Protein AF-A0A7W6FZV2-F1 (afdb_monomer)

Sequence (78 aa):
MAKPRGGDRHSGKIEAHGGFIRELIAEQGDMTLVEVQARLIERGAPVGIGTVHRFFVRHGITRKKRPATRSSRTVPTS

Solvent-accessible surface area (backbone atoms only — not comparable to full-atom values): 5220 Å² total; per-residue (Å²): 133,86,74,84,88,77,71,75,82,60,49,67,65,54,57,76,44,42,66,58,54,52,51,53,42,70,74,64,61,84,75,53,66,65,56,55,37,50,57,32,41,77,71,73,47,83,63,56,61,70,56,52,52,49,50,29,62,73,71,69,60,70,84,84,89,69,79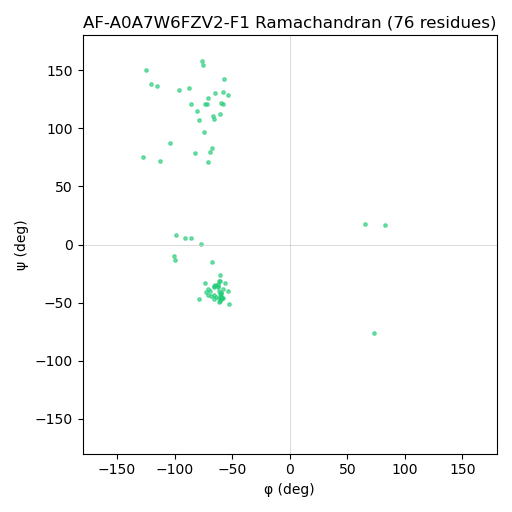,89,71,76,77,80,78,85,68,85,83,128

Secondary structure (DSSP, 8-state):
--------TTHHHHHHTHHHHHHHHHHHSS--HHHHHHHHHHTT----HHHHHHHHHHTT--------PPPP------

Organism: NCBI:txid1391222

Mean predicted aligned error: 10.24 Å

Radius of gyration: 18.75 Å; Cα contacts (8 Å, |Δi|>4): 37; chains: 1; bounding box: 40×22×76 Å

Foldseek 3Di:
DDDPPDDPPLQVLVVVCLVVLVVVCVVPVDDDLVRSQVVCVVVVRRDDSVSSVVSCVVVVNDDPPDDPDDPPDPDDDD

Structure (mmCIF, N/CA/C/O backbone):
data_AF-A0A7W6FZV2-F1
#
_entry.id   AF-A0A7W6FZV2-F1
#
loop_
_atom_site.group_PDB
_atom_site.id
_atom_site.type_symbol
_atom_site.label_atom_id
_atom_site.label_alt_id
_atom_site.label_comp_id
_atom_site.label_asym_id
_atom_site.label_entity_id
_atom_site.label_seq_id
_atom_site.pdbx_PDB_ins_code
_atom_site.Cartn_x
_atom_site.Cartn_y
_atom_site.Cartn_z
_atom_site.occupancy
_atom_site.B_iso_or_equiv
_atom_site.auth_seq_id
_atom_site.auth_comp_id
_atom_site.auth_asym_id
_atom_site.auth_atom_id
_atom_site.pdbx_PDB_model_num
ATOM 1 N N . MET A 1 1 ? -5.307 7.365 -34.565 1.00 49.09 1 MET A N 1
ATOM 2 C CA . MET A 1 1 ? -5.738 6.804 -33.262 1.00 49.09 1 MET A CA 1
ATOM 3 C C . MET A 1 1 ? -4.625 6.992 -32.242 1.00 49.09 1 MET A C 1
ATOM 5 O O . MET A 1 1 ? -3.523 6.509 -32.468 1.00 49.09 1 MET A O 1
ATOM 9 N N . ALA A 1 2 ? -4.875 7.721 -31.153 1.00 53.03 2 ALA A N 1
ATOM 10 C CA . ALA A 1 2 ? -3.911 7.854 -30.064 1.00 53.03 2 ALA A CA 1
ATOM 11 C C . ALA A 1 2 ? -3.824 6.526 -29.289 1.00 53.03 2 ALA A C 1
ATOM 13 O O . ALA A 1 2 ? -4.827 6.042 -28.772 1.00 53.03 2 ALA A O 1
ATOM 14 N N . LYS A 1 3 ? -2.633 5.923 -29.214 1.00 60.41 3 LYS A N 1
ATOM 15 C CA . LYS A 1 3 ? -2.376 4.758 -28.354 1.00 60.41 3 LYS A CA 1
ATOM 16 C C . LYS A 1 3 ? -2.539 5.209 -26.894 1.00 60.41 3 LYS A C 1
ATOM 18 O O . LYS A 1 3 ? -1.954 6.241 -26.552 1.00 60.41 3 LYS A O 1
ATOM 23 N N . PRO A 1 4 ? -3.304 4.513 -26.034 1.00 58.25 4 PRO A N 1
ATOM 24 C CA . PRO A 1 4 ? -3.482 4.946 -24.652 1.00 58.25 4 PRO A CA 1
ATOM 25 C C . PRO A 1 4 ? -2.107 4.975 -23.970 1.00 58.25 4 PRO A C 1
ATOM 27 O O . PRO A 1 4 ? -1.448 3.950 -23.816 1.00 58.25 4 PRO A O 1
ATOM 30 N N . ARG A 1 5 ? -1.624 6.175 -23.623 1.00 58.47 5 ARG A N 1
ATOM 31 C CA . ARG A 1 5 ? -0.255 6.403 -23.117 1.00 58.47 5 ARG A CA 1
ATOM 32 C C . ARG A 1 5 ? -0.062 5.993 -21.650 1.00 58.47 5 ARG A C 1
ATOM 34 O O . ARG 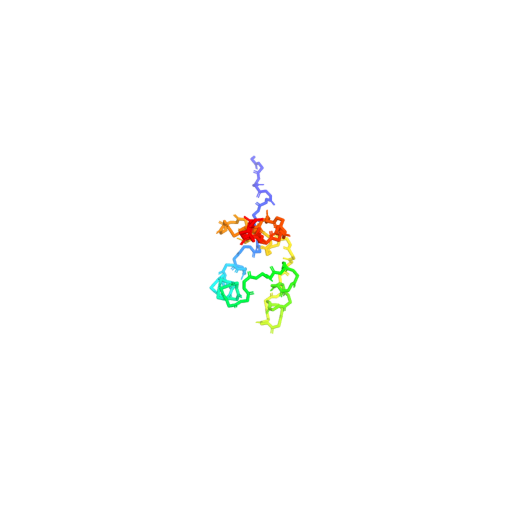A 1 5 ? 1.039 6.135 -21.128 1.00 58.47 5 ARG A O 1
ATOM 41 N N . GLY A 1 6 ? -1.092 5.473 -20.987 1.00 53.44 6 GLY A N 1
ATOM 42 C CA . GLY A 1 6 ? -1.090 5.205 -19.549 1.00 53.44 6 GLY A CA 1
ATOM 43 C C . GLY A 1 6 ? -1.491 3.776 -19.214 1.00 53.44 6 GLY A C 1
ATOM 44 O O . GLY A 1 6 ? -2.603 3.547 -18.759 1.00 53.44 6 GLY A O 1
ATOM 45 N N . GLY A 1 7 ? -0.594 2.816 -1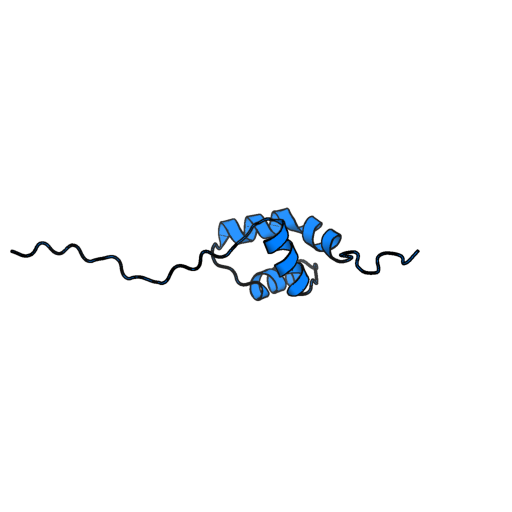9.429 1.00 59.38 7 GLY A N 1
ATOM 46 C CA . GLY A 1 7 ? -0.691 1.512 -18.773 1.00 59.38 7 GLY A CA 1
ATOM 47 C C . GLY A 1 7 ? 0.007 1.574 -17.417 1.00 59.38 7 GLY A C 1
ATOM 48 O O . GLY A 1 7 ? 1.115 2.108 -17.334 1.00 59.38 7 GLY A O 1
ATOM 49 N N . ASP A 1 8 ? -0.612 1.037 -16.365 1.00 66.25 8 ASP A N 1
ATOM 50 C CA . ASP A 1 8 ? 0.034 0.850 -15.061 1.00 66.25 8 ASP A CA 1
ATOM 51 C C . ASP A 1 8 ? 1.141 -0.213 -15.184 1.00 66.25 8 ASP A C 1
ATOM 53 O O . ASP A 1 8 ? 0.928 -1.393 -14.914 1.00 66.25 8 ASP A O 1
ATOM 57 N N . ARG A 1 9 ? 2.334 0.191 -15.640 1.00 70.31 9 ARG A N 1
ATOM 58 C CA . ARG A 1 9 ? 3.475 -0.718 -15.878 1.00 70.31 9 ARG A CA 1
ATOM 59 C C . ARG A 1 9 ? 4.040 -1.322 -14.592 1.00 70.31 9 ARG A C 1
ATOM 61 O O . ARG A 1 9 ? 4.808 -2.276 -14.654 1.00 70.31 9 ARG A O 1
ATOM 68 N N . HIS A 1 10 ? 3.685 -0.755 -13.440 1.00 71.94 10 HIS A N 1
ATOM 69 C CA . HIS A 1 10 ? 4.172 -1.190 -12.135 1.00 71.94 10 HIS A CA 1
ATOM 70 C C . HI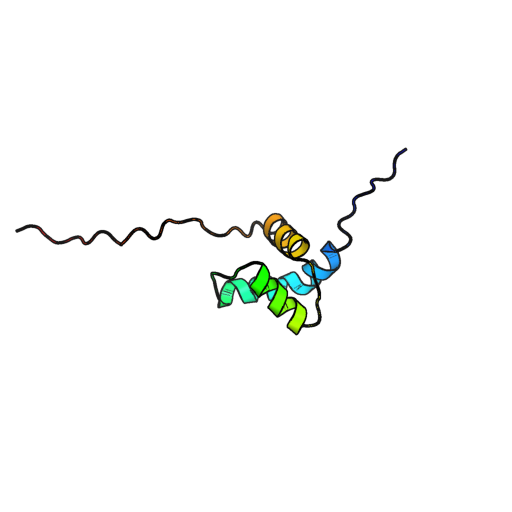S A 1 10 ? 3.161 -2.066 -11.384 1.00 71.94 10 HIS A C 1
ATOM 72 O O . HIS A 1 10 ? 3.550 -2.698 -10.403 1.00 71.94 10 HIS A O 1
ATOM 78 N N . SER A 1 11 ? 1.915 -2.167 -11.871 1.00 74.69 11 SER A N 1
ATOM 79 C CA . SER A 1 11 ? 0.883 -3.058 -11.321 1.00 74.69 11 SER A CA 1
ATOM 80 C C . SER A 1 11 ? 1.364 -4.501 -11.195 1.00 74.69 11 SER A C 1
ATOM 82 O O . SER A 1 11 ? 1.310 -5.059 -10.108 1.00 74.69 11 SER A O 1
ATOM 84 N N . GLY A 1 12 ? 1.921 -5.083 -12.260 1.00 81.19 12 GLY A N 1
ATOM 85 C CA . GLY A 1 12 ? 2.330 -6.491 -12.251 1.00 81.19 12 GLY A CA 1
ATOM 86 C C . GLY A 1 12 ? 3.339 -6.831 -11.150 1.00 81.19 12 GLY A C 1
ATOM 87 O O . GLY A 1 12 ? 3.225 -7.873 -10.513 1.00 81.19 12 GLY A O 1
ATOM 88 N N . LYS A 1 13 ? 4.284 -5.923 -10.866 1.00 84.62 13 LYS A N 1
ATOM 89 C CA . LYS A 1 13 ? 5.279 -6.130 -9.804 1.00 84.62 13 LYS A CA 1
ATOM 90 C C . LYS A 1 13 ? 4.630 -6.158 -8.425 1.00 84.62 13 LYS A C 1
ATOM 92 O O . LYS A 1 13 ? 4.926 -7.048 -7.643 1.00 84.62 13 LYS A O 1
ATOM 97 N N . ILE A 1 14 ? 3.750 -5.202 -8.122 1.00 87.94 14 ILE A N 1
ATOM 98 C CA . ILE A 1 14 ? 3.131 -5.144 -6.793 1.00 87.94 14 ILE A CA 1
ATOM 99 C C . ILE A 1 14 ? 2.079 -6.239 -6.589 1.00 87.94 14 ILE A C 1
ATOM 101 O O . ILE A 1 14 ? 1.974 -6.772 -5.491 1.00 87.94 14 ILE A O 1
ATOM 105 N N . GLU A 1 15 ? 1.356 -6.631 -7.642 1.00 88.31 15 GLU A N 1
ATOM 106 C CA . GLU A 1 15 ? 0.381 -7.726 -7.570 1.00 88.31 15 GLU A CA 1
ATOM 107 C C . GLU A 1 15 ? 1.051 -9.076 -7.274 1.00 88.31 15 GLU A C 1
ATOM 109 O O . GLU A 1 15 ? 0.513 -9.860 -6.496 1.00 88.31 15 GLU A O 1
ATOM 114 N N . ALA A 1 16 ? 2.268 -9.318 -7.782 1.00 90.06 16 ALA A N 1
ATOM 115 C CA . ALA A 1 16 ? 3.053 -10.506 -7.426 1.00 90.06 16 ALA A CA 1
ATOM 116 C C . ALA A 1 16 ? 3.383 -10.580 -5.919 1.00 90.06 16 ALA A C 1
ATOM 118 O O . ALA A 1 16 ? 3.545 -11.667 -5.367 1.00 90.06 16 ALA A O 1
ATOM 119 N N . HIS A 1 17 ? 3.435 -9.433 -5.234 1.00 89.75 17 HIS A N 1
ATOM 120 C CA . HIS A 1 17 ? 3.626 -9.343 -3.784 1.00 89.75 17 HIS A CA 1
ATOM 121 C C . HIS A 1 17 ? 2.312 -9.141 -3.012 1.00 89.75 17 HIS A C 1
ATOM 123 O O . HIS A 1 17 ? 2.344 -8.934 -1.799 1.00 89.75 17 HIS A O 1
ATOM 129 N N . GLY A 1 18 ? 1.154 -9.229 -3.674 1.00 88.81 18 GLY A N 1
ATOM 130 C CA . GLY A 1 18 ? -0.137 -8.903 -3.073 1.00 88.81 18 GLY A CA 1
ATOM 131 C C . GLY A 1 18 ? -0.515 -9.783 -1.880 1.00 88.81 18 GLY A C 1
ATOM 132 O O . GLY A 1 18 ? -1.062 -9.274 -0.905 1.00 88.81 18 GLY A O 1
ATOM 133 N N . GLY A 1 19 ? -0.174 -11.076 -1.917 1.00 90.31 19 GLY A N 1
ATOM 134 C CA . GLY A 1 19 ? -0.379 -11.990 -0.784 1.00 90.31 19 GLY A CA 1
ATOM 135 C C . GLY A 1 19 ? 0.387 -11.541 0.462 1.00 90.31 19 GLY A C 1
ATOM 136 O O . GLY A 1 19 ? -0.207 -11.361 1.519 1.00 90.31 19 GLY A O 1
ATOM 137 N N . PHE A 1 20 ? 1.671 -11.219 0.293 1.00 90.38 20 PHE A N 1
ATOM 138 C CA . PHE A 1 20 ? 2.519 -10.711 1.372 1.00 90.38 20 PHE A CA 1
ATOM 139 C C . PHE A 1 20 ? 1.998 -9.393 1.951 1.00 90.38 20 PHE A C 1
ATOM 141 O O . PHE A 1 20 ? 1.959 -9.233 3.164 1.00 90.38 20 PHE A O 1
ATOM 148 N N . ILE A 1 21 ? 1.557 -8.455 1.105 1.00 89.19 21 ILE A N 1
ATOM 149 C CA . ILE A 1 21 ? 0.994 -7.184 1.586 1.00 89.19 21 ILE A CA 1
ATOM 150 C C . ILE A 1 21 ? -0.261 -7.439 2.435 1.00 89.19 21 ILE A C 1
ATOM 152 O O . ILE A 1 21 ? -0.443 -6.794 3.463 1.00 89.19 21 ILE A O 1
ATOM 156 N N . ARG A 1 22 ? -1.119 -8.388 2.041 1.00 88.44 22 ARG A N 1
ATOM 157 C CA . ARG A 1 22 ? -2.330 -8.739 2.800 1.00 88.44 22 ARG A CA 1
ATOM 158 C C . ARG A 1 22 ? -2.008 -9.406 4.134 1.00 88.44 22 ARG A C 1
ATOM 160 O O . ARG A 1 22 ? -2.607 -9.027 5.134 1.00 88.44 22 ARG A O 1
ATOM 167 N N . GLU A 1 23 ? -1.070 -10.349 4.155 1.00 89.81 23 GLU A N 1
ATOM 168 C CA . GLU A 1 23 ? -0.590 -10.989 5.389 1.00 89.81 23 GLU A CA 1
ATOM 169 C C . GLU A 1 23 ? 0.015 -9.958 6.345 1.00 89.81 23 GLU A C 1
ATOM 171 O O . GLU A 1 23 ? -0.351 -9.903 7.515 1.00 89.81 23 GLU A O 1
ATOM 176 N N . LEU A 1 24 ? 0.853 -9.065 5.820 1.00 88.50 24 LEU A N 1
ATOM 177 C CA . LEU A 1 24 ? 1.499 -8.001 6.582 1.00 88.50 24 LEU A CA 1
ATOM 178 C C . LEU A 1 24 ? 0.483 -7.053 7.243 1.00 88.50 24 LEU A C 1
ATOM 180 O O . LEU A 1 24 ? 0.656 -6.651 8.395 1.00 88.50 24 LEU A O 1
ATOM 184 N N . ILE A 1 25 ? -0.583 -6.696 6.521 1.00 85.31 25 ILE A N 1
ATOM 185 C CA . ILE A 1 25 ? -1.676 -5.869 7.051 1.00 85.31 25 ILE A CA 1
ATOM 186 C C . ILE A 1 25 ? -2.507 -6.653 8.070 1.00 85.31 25 ILE A C 1
ATOM 188 O O . ILE A 1 25 ? -2.929 -6.078 9.070 1.00 85.31 25 ILE A O 1
ATOM 192 N N . ALA A 1 26 ? -2.742 -7.946 7.844 1.00 85.06 26 ALA A N 1
ATOM 193 C CA . ALA A 1 26 ? -3.476 -8.788 8.784 1.00 85.06 26 ALA A CA 1
ATOM 194 C C . ALA A 1 26 ? -2.725 -8.968 10.115 1.00 85.06 26 ALA A C 1
ATOM 196 O O . ALA A 1 26 ? -3.362 -9.007 11.164 1.00 85.06 26 ALA A O 1
ATOM 197 N N . GLU A 1 27 ? -1.393 -9.042 10.079 1.00 85.50 27 GLU A N 1
ATOM 198 C CA . GLU A 1 27 ? -0.550 -9.234 11.262 1.00 85.50 27 GLU A CA 1
ATOM 199 C C . GLU A 1 27 ? -0.355 -7.945 12.075 1.00 85.50 27 GLU A C 1
ATOM 201 O O . GLU A 1 27 ? -0.509 -7.958 13.294 1.00 85.50 27 GLU A O 1
ATOM 206 N N . GLN A 1 28 ? -0.037 -6.819 11.424 1.00 78.94 28 GLN A N 1
ATOM 207 C CA . GLN A 1 28 ? 0.284 -5.566 12.129 1.00 78.94 28 GLN A CA 1
ATOM 208 C C . GLN A 1 28 ? -0.880 -4.558 12.194 1.00 78.94 28 GLN A C 1
ATOM 210 O O . GLN A 1 28 ? -0.830 -3.613 12.980 1.00 78.94 28 GLN A O 1
ATOM 215 N N . GLY A 1 29 ? -1.954 -4.751 11.421 1.00 72.25 29 GLY A N 1
ATOM 216 C CA . GLY A 1 29 ? -3.183 -3.951 11.480 1.00 72.25 29 GLY A CA 1
ATOM 217 C C . GLY A 1 29 ? -3.058 -2.543 10.886 1.00 72.25 29 GLY A C 1
ATOM 218 O O . GLY A 1 29 ? -3.558 -2.280 9.792 1.00 72.25 29 GLY A O 1
ATOM 219 N N . ASP A 1 30 ? -2.417 -1.622 11.609 1.00 72.75 30 ASP A N 1
ATOM 220 C CA . ASP A 1 30 ? -2.285 -0.206 11.238 1.00 72.75 30 ASP A CA 1
ATOM 221 C C . ASP A 1 30 ? -0.872 0.082 10.719 1.00 72.75 30 ASP A C 1
ATOM 223 O O . ASP A 1 30 ? 0.014 0.492 11.464 1.00 72.75 30 ASP A O 1
ATOM 227 N N . MET A 1 31 ? -0.669 -0.114 9.415 1.00 82.88 31 MET A N 1
ATOM 228 C CA . MET A 1 31 ? 0.609 0.161 8.758 1.00 82.88 31 MET A CA 1
ATOM 229 C C . MET A 1 31 ? 0.482 1.291 7.740 1.00 82.88 31 MET A C 1
ATOM 231 O O . MET A 1 31 ? -0.472 1.363 6.960 1.00 82.88 31 MET A O 1
ATOM 235 N N . THR A 1 32 ? 1.451 2.197 7.742 1.00 86.69 32 THR A N 1
ATOM 236 C CA . THR A 1 32 ? 1.530 3.297 6.783 1.00 86.69 32 THR A CA 1
ATOM 237 C C . THR A 1 32 ? 2.022 2.808 5.417 1.00 86.69 32 THR A C 1
ATOM 239 O O . THR A 1 32 ? 2.703 1.791 5.291 1.00 86.69 32 THR A O 1
ATOM 242 N N . LEU A 1 33 ? 1.726 3.569 4.357 1.00 89.06 33 LEU A N 1
ATOM 243 C CA . LEU A 1 33 ? 2.192 3.248 2.999 1.00 89.06 33 LEU A CA 1
ATOM 244 C C . LEU A 1 33 ? 3.727 3.209 2.891 1.00 89.06 33 LEU A C 1
ATOM 246 O O . LEU A 1 33 ? 4.258 2.458 2.076 1.00 89.06 33 LEU A O 1
ATOM 250 N N . VAL A 1 34 ? 4.424 4.019 3.695 1.00 90.25 34 VAL A N 1
ATOM 251 C CA . VAL A 1 34 ? 5.894 4.090 3.724 1.00 90.25 34 VAL A CA 1
ATOM 252 C C . VAL A 1 34 ? 6.482 2.850 4.393 1.00 90.25 34 VAL A C 1
ATOM 254 O O . VAL A 1 34 ? 7.449 2.289 3.892 1.00 90.25 34 VAL A O 1
ATOM 257 N N . GLU A 1 35 ? 5.873 2.368 5.474 1.00 91.00 35 GLU A N 1
ATOM 258 C CA . GLU A 1 35 ? 6.301 1.129 6.136 1.00 91.00 35 GLU A CA 1
ATOM 259 C C . GLU A 1 35 ? 6.074 -0.088 5.237 1.00 91.00 35 GLU A C 1
ATOM 261 O O . GLU A 1 35 ? 6.974 -0.911 5.075 1.00 91.00 35 GLU A O 1
ATOM 266 N N . VAL A 1 36 ? 4.922 -0.166 4.562 1.00 89.69 36 VAL A N 1
ATOM 267 C CA . VAL A 1 36 ? 4.672 -1.216 3.562 1.00 89.69 36 VAL A CA 1
ATOM 268 C C . VAL A 1 36 ? 5.709 -1.146 2.437 1.00 89.69 36 VAL A C 1
ATOM 270 O O . VAL A 1 36 ? 6.231 -2.175 2.011 1.00 89.69 36 VAL A O 1
ATOM 273 N N . GLN A 1 37 ? 6.056 0.058 1.972 1.00 91.94 37 GLN A N 1
ATOM 274 C CA . GLN A 1 37 ? 7.105 0.244 0.971 1.00 91.94 37 GLN A CA 1
ATOM 275 C C . GLN A 1 37 ? 8.472 -0.244 1.471 1.00 91.94 37 GLN A C 1
ATOM 277 O O . GLN A 1 37 ? 9.158 -0.947 0.734 1.00 91.94 37 GLN A O 1
ATOM 282 N N . ALA A 1 38 ? 8.865 0.100 2.698 1.00 91.88 38 ALA A N 1
ATOM 283 C CA . ALA A 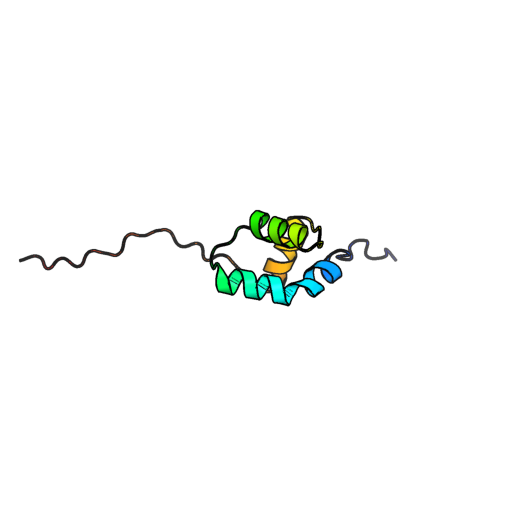1 38 ? 10.137 -0.321 3.279 1.00 91.88 38 ALA A CA 1
ATOM 284 C C . ALA A 1 38 ? 10.236 -1.852 3.354 1.00 91.88 38 ALA A C 1
ATOM 286 O O . ALA A 1 38 ? 11.209 -2.423 2.866 1.00 91.88 38 ALA A O 1
ATOM 287 N N . ARG A 1 39 ? 9.178 -2.530 3.821 1.00 90.50 39 ARG A N 1
ATOM 288 C CA . ARG A 1 39 ? 9.114 -4.003 3.856 1.00 90.50 39 ARG A CA 1
ATOM 289 C C . ARG A 1 39 ? 9.177 -4.635 2.464 1.00 90.50 39 ARG A C 1
ATOM 291 O O . ARG A 1 39 ? 9.751 -5.708 2.291 1.00 90.50 39 ARG A O 1
ATOM 298 N N . LEU A 1 40 ? 8.604 -3.983 1.451 1.00 90.38 40 LEU A N 1
ATOM 299 C CA . LEU A 1 40 ? 8.728 -4.436 0.063 1.00 90.38 40 LEU A CA 1
ATOM 300 C C . LEU A 1 40 ? 10.160 -4.263 -0.464 1.00 90.38 40 LEU A C 1
ATOM 302 O O . LEU A 1 40 ? 10.666 -5.161 -1.133 1.00 90.38 40 LEU A O 1
ATOM 306 N N . ILE A 1 41 ? 10.838 -3.162 -0.128 1.00 90.94 41 ILE A N 1
ATOM 307 C CA . ILE A 1 41 ? 12.244 -2.928 -0.493 1.00 90.94 41 ILE A CA 1
ATOM 308 C C . ILE A 1 41 ? 13.161 -3.964 0.168 1.00 90.94 41 ILE A C 1
ATOM 310 O O . ILE A 1 41 ? 13.989 -4.549 -0.525 1.00 90.94 41 ILE A O 1
ATOM 314 N N . GLU A 1 42 ? 12.975 -4.243 1.460 1.00 91.25 42 GLU A N 1
ATOM 315 C CA . GLU A 1 42 ? 13.716 -5.279 2.200 1.00 91.25 42 GLU A CA 1
ATOM 316 C C . GLU A 1 42 ? 13.595 -6.659 1.539 1.00 91.25 42 GLU A C 1
ATOM 318 O O . GLU A 1 42 ? 14.543 -7.440 1.523 1.00 91.25 42 GLU A O 1
ATOM 323 N N . ARG A 1 43 ? 12.444 -6.941 0.922 1.00 87.56 43 ARG A N 1
ATOM 324 C CA . ARG A 1 43 ? 12.173 -8.194 0.209 1.00 87.56 43 ARG A CA 1
ATOM 325 C C . ARG A 1 43 ? 12.647 -8.194 -1.253 1.00 87.56 43 ARG A C 1
ATOM 327 O O . ARG A 1 43 ? 12.370 -9.143 -1.984 1.00 87.56 43 ARG A O 1
ATOM 334 N N . GLY A 1 44 ? 13.334 -7.141 -1.701 1.00 88.25 44 GLY A N 1
ATOM 335 C CA . GLY A 1 44 ? 13.849 -7.012 -3.068 1.00 88.25 44 GLY A CA 1
ATOM 336 C C . GLY A 1 44 ? 12.824 -6.516 -4.093 1.00 88.25 44 GLY A C 1
ATOM 337 O O . GLY A 1 44 ? 13.043 -6.645 -5.297 1.00 88.25 44 GLY A O 1
ATOM 338 N N . ALA A 1 45 ? 11.715 -5.928 -3.640 1.00 87.19 45 ALA A N 1
ATOM 339 C CA . ALA A 1 45 ? 10.641 -5.407 -4.479 1.00 87.19 45 ALA A CA 1
ATOM 340 C C . ALA A 1 45 ? 10.547 -3.872 -4.389 1.00 87.19 45 ALA A C 1
ATOM 342 O O . ALA A 1 45 ? 9.601 -3.337 -3.802 1.00 87.19 45 ALA A O 1
ATOM 343 N N . PRO A 1 46 ? 11.501 -3.122 -4.976 1.00 87.25 46 PRO A N 1
ATOM 344 C CA . PRO A 1 46 ? 11.457 -1.669 -4.945 1.00 87.25 46 PRO A CA 1
ATOM 345 C C . PRO A 1 46 ? 10.266 -1.162 -5.768 1.00 87.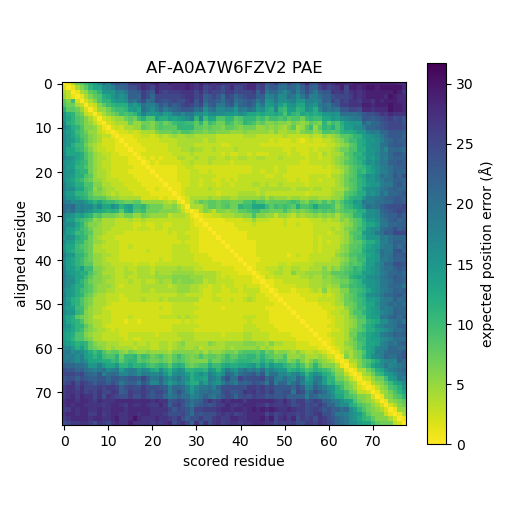25 46 PRO A C 1
ATOM 347 O O . PRO A 1 46 ? 10.236 -1.246 -7.000 1.00 87.25 46 PRO A O 1
ATOM 350 N N . VAL A 1 47 ? 9.271 -0.620 -5.070 1.00 88.00 47 VAL A N 1
ATOM 351 C CA . VAL A 1 47 ? 8.089 0.026 -5.649 1.00 88.00 47 VAL A CA 1
ATOM 352 C C . VAL A 1 47 ? 7.949 1.440 -5.098 1.00 88.00 47 VAL A C 1
ATOM 354 O O . VAL A 1 47 ? 8.359 1.730 -3.976 1.00 88.00 47 VAL A O 1
ATOM 357 N N . GLY A 1 48 ? 7.375 2.348 -5.885 1.00 89.56 48 GLY A N 1
ATOM 358 C CA . GLY A 1 48 ? 7.063 3.695 -5.411 1.00 89.56 48 GLY A CA 1
ATOM 359 C C . GLY A 1 48 ? 5.831 3.710 -4.501 1.00 89.56 48 GLY A C 1
ATOM 360 O O . GLY A 1 48 ? 4.924 2.893 -4.667 1.00 89.56 48 GLY A O 1
ATOM 361 N N . ILE A 1 49 ? 5.746 4.700 -3.607 1.00 90.56 49 ILE A N 1
ATOM 362 C CA . ILE A 1 49 ? 4.587 4.918 -2.717 1.00 90.56 49 ILE A CA 1
ATOM 363 C C . ILE A 1 49 ? 3.275 4.996 -3.512 1.00 90.56 49 ILE A C 1
ATOM 365 O O . ILE A 1 49 ? 2.269 4.414 -3.114 1.00 90.56 49 ILE A O 1
ATOM 369 N N . GLY A 1 50 ? 3.278 5.655 -4.676 1.00 89.81 50 GLY A N 1
ATOM 370 C CA . GLY A 1 50 ? 2.097 5.738 -5.542 1.00 89.81 50 GLY A CA 1
ATOM 371 C C . GLY A 1 50 ? 1.612 4.376 -6.054 1.00 89.81 50 GLY A C 1
ATOM 372 O O . GLY A 1 50 ? 0.410 4.180 -6.224 1.00 89.81 50 GLY A O 1
ATOM 373 N N . THR A 1 51 ? 2.521 3.418 -6.253 1.00 90.56 51 THR A N 1
ATOM 374 C CA . THR A 1 51 ? 2.186 2.040 -6.639 1.00 90.56 51 THR A CA 1
ATOM 375 C C . THR A 1 51 ? 1.535 1.298 -5.476 1.00 90.56 51 THR A C 1
ATOM 377 O O . THR A 1 51 ? 0.505 0.658 -5.674 1.00 90.56 51 THR A O 1
ATOM 380 N N . VAL A 1 52 ? 2.074 1.448 -4.259 1.00 90.81 52 VAL A N 1
ATOM 381 C CA . VAL A 1 52 ? 1.474 0.899 -3.029 1.00 90.81 52 VAL A CA 1
ATOM 382 C C . VAL A 1 52 ? 0.080 1.478 -2.812 1.00 90.81 52 VAL A C 1
ATOM 384 O O . VAL A 1 52 ? -0.879 0.734 -2.642 1.00 90.81 52 VAL A O 1
ATOM 387 N N . HIS A 1 53 ? -0.076 2.795 -2.937 1.00 89.81 53 HIS A N 1
ATOM 388 C CA . HIS A 1 53 ? -1.382 3.440 -2.843 1.00 89.81 53 HIS A CA 1
ATOM 389 C C . HIS A 1 53 ? -2.375 2.893 -3.881 1.00 89.81 53 HIS A C 1
ATOM 391 O O . HIS A 1 53 ? -3.505 2.556 -3.538 1.00 89.81 53 HIS A O 1
ATOM 397 N N . ARG A 1 54 ? -1.961 2.744 -5.149 1.00 90.25 54 ARG A N 1
ATOM 398 C CA . ARG A 1 54 ? -2.815 2.162 -6.200 1.00 90.25 54 ARG A CA 1
ATOM 399 C C . ARG A 1 54 ? -3.198 0.712 -5.914 1.00 90.25 54 ARG A C 1
ATOM 401 O O . ARG A 1 54 ? -4.325 0.341 -6.224 1.00 90.25 54 ARG A O 1
ATOM 408 N N . PHE A 1 55 ? -2.309 -0.083 -5.320 1.00 90.56 55 PHE A N 1
ATOM 409 C CA . PHE A 1 55 ? -2.638 -1.432 -4.855 1.00 90.56 55 PHE A CA 1
ATOM 410 C C . PHE A 1 55 ? -3.739 -1.387 -3.789 1.00 90.56 55 PHE A C 1
ATOM 412 O O . PHE A 1 55 ? -4.759 -2.049 -3.942 1.00 90.56 55 PHE A O 1
ATOM 419 N N . PHE A 1 56 ? -3.600 -0.540 -2.767 1.00 89.12 56 PHE A N 1
ATOM 420 C CA . PHE A 1 56 ? -4.614 -0.397 -1.716 1.00 89.12 56 PHE A CA 1
ATOM 421 C C . PHE A 1 56 ? -5.971 0.030 -2.288 1.00 89.12 56 PHE A C 1
ATOM 423 O O . PHE A 1 56 ? -6.986 -0.594 -1.989 1.00 89.12 56 PHE A O 1
ATOM 430 N N . VAL A 1 57 ? -5.979 1.027 -3.180 1.00 89.38 57 VAL A N 1
ATOM 431 C CA . VAL A 1 57 ? -7.192 1.484 -3.878 1.00 89.38 57 VAL A CA 1
ATOM 432 C C . VAL A 1 57 ? -7.827 0.356 -4.697 1.00 89.38 57 VAL A C 1
ATOM 434 O O . VAL A 1 57 ? -9.038 0.169 -4.636 1.00 89.38 57 VAL A O 1
ATOM 437 N N . ARG A 1 58 ? -7.029 -0.423 -5.437 1.00 89.75 58 ARG A N 1
ATOM 438 C CA . ARG A 1 58 ? -7.515 -1.536 -6.269 1.00 89.75 58 ARG A CA 1
ATOM 439 C C . ARG A 1 58 ? -8.114 -2.673 -5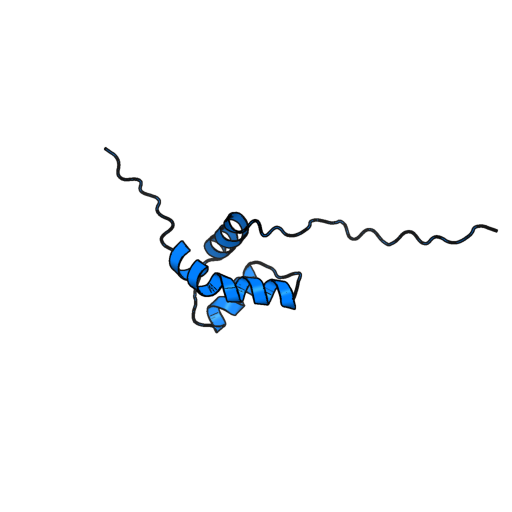.443 1.00 89.75 58 ARG A C 1
ATOM 441 O O . ARG A 1 58 ? -9.096 -3.271 -5.864 1.00 89.75 58 ARG A O 1
ATOM 448 N N . HIS A 1 59 ? -7.530 -2.953 -4.281 1.00 88.56 59 HIS A N 1
ATOM 449 C CA . HIS A 1 59 ? -7.963 -4.020 -3.376 1.00 88.56 59 HIS A CA 1
ATOM 450 C C . HIS A 1 59 ? -8.983 -3.552 -2.327 1.00 88.56 59 HIS A C 1
ATOM 452 O O . HIS A 1 59 ? -9.335 -4.325 -1.441 1.00 88.56 59 HIS A O 1
ATOM 458 N N . GLY A 1 60 ? -9.459 -2.302 -2.403 1.00 86.75 60 GLY A N 1
ATOM 459 C CA . GLY A 1 60 ? -10.436 -1.751 -1.456 1.00 86.75 60 GLY A CA 1
ATOM 460 C C . GLY A 1 60 ? -9.911 -1.623 -0.021 1.00 86.75 60 GLY A C 1
ATOM 461 O O . GLY A 1 60 ? -10.694 -1.493 0.920 1.00 86.75 60 GLY A O 1
ATOM 462 N N . ILE A 1 61 ? -8.590 -1.660 0.163 1.00 85.50 61 ILE A N 1
ATOM 463 C CA . ILE A 1 61 ? -7.951 -1.567 1.472 1.00 85.50 61 ILE A CA 1
ATOM 464 C C . ILE A 1 61 ? -7.955 -0.099 1.879 1.00 85.50 61 ILE A C 1
ATOM 466 O O . ILE A 1 61 ? -7.217 0.725 1.336 1.00 85.50 61 ILE A O 1
ATOM 470 N N . THR A 1 62 ? -8.802 0.235 2.844 1.00 76.44 62 THR A N 1
ATOM 471 C CA . THR A 1 62 ? -8.924 1.594 3.365 1.00 76.44 62 THR A CA 1
ATOM 472 C C . THR A 1 62 ? -8.612 1.609 4.849 1.00 76.44 62 THR A C 1
ATOM 474 O O . THR A 1 62 ? -9.041 0.741 5.609 1.00 76.44 62 THR A O 1
ATOM 477 N N . ARG A 1 63 ? -7.860 2.623 5.284 1.00 74.81 63 ARG A N 1
ATOM 478 C CA . ARG A 1 63 ? -7.667 2.864 6.710 1.00 74.81 63 ARG A CA 1
ATOM 479 C C . ARG A 1 63 ? -8.975 3.383 7.296 1.00 74.81 63 ARG A C 1
ATOM 481 O O . ARG A 1 63 ? -9.500 4.409 6.857 1.00 74.81 63 ARG A O 1
ATOM 488 N N . LYS A 1 64 ? -9.467 2.723 8.342 1.00 70.25 64 LYS A N 1
ATOM 489 C CA . LYS A 1 64 ? -10.615 3.207 9.106 1.00 70.25 64 LYS A CA 1
ATOM 490 C C . LYS A 1 64 ? -10.245 4.506 9.826 1.00 70.25 64 LYS A C 1
ATOM 492 O O . LYS A 1 64 ? -9.510 4.506 10.807 1.00 70.25 64 LYS A O 1
ATOM 497 N N . LYS A 1 65 ? -10.783 5.634 9.369 1.00 68.38 65 LYS A N 1
ATOM 498 C CA . LYS A 1 65 ? -10.589 6.941 10.010 1.00 68.38 65 LYS A CA 1
ATOM 499 C C . LYS A 1 65 ? -11.572 7.092 11.181 1.00 68.38 65 LYS A C 1
ATOM 501 O O . LYS A 1 65 ? -12.614 7.720 11.029 1.00 68.38 65 LYS A O 1
ATOM 506 N N . ARG A 1 66 ? -11.295 6.478 12.338 1.00 64.25 66 ARG A N 1
ATOM 507 C CA . ARG A 1 66 ? -12.035 6.776 13.581 1.00 64.25 66 ARG A CA 1
ATOM 508 C C . ARG A 1 66 ? -11.265 7.807 14.413 1.00 64.25 66 ARG A C 1
ATOM 510 O O . ARG A 1 66 ? -10.061 7.628 14.594 1.00 64.25 66 ARG A O 1
ATOM 517 N N . PRO A 1 67 ? -11.919 8.863 14.933 1.00 64.56 67 PRO A N 1
ATOM 518 C CA . PRO A 1 67 ? -11.358 9.625 16.041 1.00 64.56 67 PRO A CA 1
ATOM 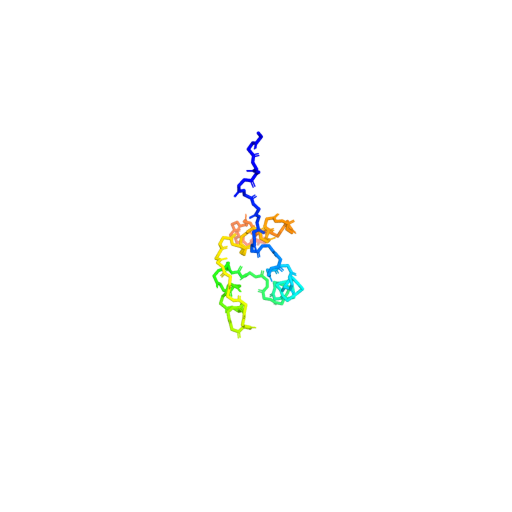519 C C . PRO A 1 67 ? -11.101 8.661 17.203 1.00 64.56 67 PRO A C 1
ATOM 521 O O . PRO A 1 67 ? -11.901 7.750 17.430 1.00 64.56 67 PRO A O 1
ATOM 524 N N . ALA A 1 68 ? -10.007 8.850 17.940 1.00 65.50 68 ALA A N 1
ATOM 525 C CA . ALA A 1 68 ? -9.778 8.144 19.196 1.00 65.50 68 ALA A CA 1
ATOM 526 C C . ALA A 1 68 ? -10.744 8.691 20.262 1.00 65.50 68 ALA A C 1
ATOM 528 O O . ALA A 1 68 ? -10.362 9.453 21.147 1.00 65.50 68 ALA A O 1
ATOM 529 N N . THR A 1 69 ? -12.034 8.378 20.136 1.00 70.50 69 THR A N 1
ATOM 530 C CA . THR A 1 69 ? -13.036 8.753 21.130 1.00 70.50 69 THR A CA 1
ATOM 531 C C . THR A 1 69 ? -12.835 7.861 22.349 1.00 70.50 69 THR A C 1
ATOM 533 O O . THR A 1 69 ? -12.882 6.634 22.247 1.00 70.50 69 THR A O 1
ATOM 536 N N . ARG A 1 70 ? -12.567 8.476 23.504 1.00 70.00 70 ARG A N 1
ATOM 537 C CA . ARG A 1 70 ? -12.423 7.776 24.785 1.00 70.00 70 ARG A CA 1
ATOM 538 C C . ARG A 1 70 ? -13.723 7.013 25.067 1.00 70.00 70 ARG A C 1
ATOM 540 O O . ARG A 1 70 ? -14.795 7.596 24.923 1.00 70.00 70 ARG A O 1
ATOM 547 N N . SER A 1 71 ? -13.634 5.732 25.435 1.00 68.62 71 SER A N 1
ATOM 548 C CA . SER A 1 71 ? -14.817 4.944 25.807 1.00 68.62 71 SER A CA 1
ATOM 549 C C . SER A 1 71 ? -15.588 5.681 26.905 1.00 68.62 71 SER A C 1
ATOM 551 O O . SER A 1 71 ? -14.977 6.108 27.892 1.00 68.62 71 SER A O 1
ATOM 553 N N . SER A 1 72 ? -16.895 5.882 26.719 1.00 69.44 72 SER A N 1
ATOM 554 C CA . SER A 1 72 ? -17.740 6.535 27.717 1.00 69.44 72 SER A CA 1
ATOM 555 C C . SER A 1 72 ? -17.648 5.752 29.020 1.00 69.44 72 SER A C 1
ATOM 557 O O . SER A 1 72 ? -17.938 4.559 29.071 1.00 69.44 72 SER A O 1
ATOM 559 N N . ARG A 1 73 ? -17.200 6.421 30.082 1.00 67.94 73 ARG A N 1
ATOM 560 C CA . ARG A 1 73 ? -17.147 5.837 31.417 1.00 67.94 73 ARG A CA 1
ATOM 561 C C . ARG A 1 73 ? -18.585 5.809 31.929 1.00 67.94 73 ARG A C 1
ATOM 563 O O . ARG A 1 73 ? -19.086 6.832 32.382 1.00 67.94 73 ARG A O 1
ATOM 570 N N . THR A 1 74 ? -19.262 4.672 31.80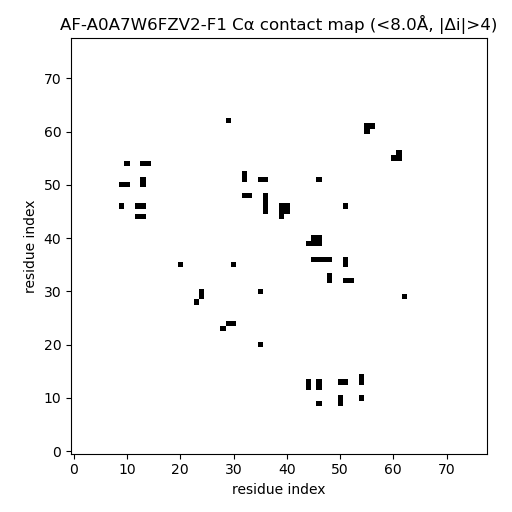2 1.00 67.06 74 THR A N 1
ATOM 571 C CA . THR A 1 74 ? -20.566 4.445 32.435 1.00 67.06 74 THR A CA 1
ATOM 572 C C . THR A 1 74 ? -20.336 4.344 33.939 1.00 67.06 74 THR A C 1
ATOM 574 O O . THR A 1 74 ? -20.178 3.259 34.488 1.00 67.06 74 THR A O 1
ATOM 577 N N . VAL A 1 75 ? -20.183 5.489 34.601 1.00 75.44 75 VAL A N 1
ATOM 578 C CA . VAL A 1 75 ? -20.163 5.553 36.061 1.00 75.44 75 VAL A CA 1
ATOM 579 C C . VAL A 1 75 ? -21.624 5.654 36.499 1.00 75.44 75 VAL A C 1
ATOM 581 O O . VAL A 1 75 ? -22.294 6.594 36.065 1.00 75.44 75 VAL A O 1
ATOM 584 N N . PRO A 1 76 ? -22.147 4.715 37.307 1.00 69.50 76 PRO A N 1
ATOM 585 C CA . PRO A 1 76 ? -23.448 4.890 37.931 1.00 69.50 76 PRO A CA 1
ATOM 586 C C . PRO A 1 76 ? -23.383 6.141 38.803 1.00 69.50 76 PRO A C 1
ATOM 588 O O . PRO A 1 76 ? -22.507 6.263 39.658 1.00 69.50 76 PRO A O 1
ATOM 591 N N . THR A 1 77 ? -24.256 7.101 38.530 1.00 64.44 77 THR A N 1
ATOM 592 C CA . THR A 1 77 ? -24.469 8.241 39.418 1.00 64.44 77 THR A CA 1
ATOM 593 C C . THR A 1 77 ? -25.390 7.741 40.528 1.00 64.44 77 THR A C 1
ATOM 595 O O . THR A 1 77 ? -26.504 7.314 40.224 1.00 64.44 77 THR A O 1
ATOM 598 N N . SER A 1 78 ? -24.892 7.696 41.766 1.00 67.44 78 SER A N 1
ATOM 599 C CA . SER A 1 78 ? -25.722 7.524 42.967 1.00 67.44 78 SER A CA 1
ATOM 600 C C . SER A 1 78 ? -26.287 8.862 43.419 1.00 67.44 78 SER A C 1
ATOM 602 O O . SER A 1 78 ? -25.592 9.882 43.199 1.00 67.44 78 SER A O 1
#

Nearest PDB structures (foldseek):
  1wgf-assembly1_A  TM=4.012E-01  e=2.622E+00  Mus musculus
  4y60-assembly1_C  TM=4.448E-01  e=3.761E+00  Mus musculus
  4s2q-assembly1_D  TM=4.803E-01  e=9.841E+00  Mus musculus
  1wz6-assembly1_A  TM=3.118E-01  e=4.504E+00  Mus musculus

pLDDT: mean 80.03, std 11.69, range [49.09, 91.94]

InterPro domains:
  IPR009057 Homedomain-like superfamily [SSF46689] (3-60)